Protein AF-A0A0A2YHJ6-F1 (afdb_monomer_lite)

Foldseek 3Di:
DDDPDDPQKDKDWDWDQDPVVRDIDGPDIDIGNHPVVVVVVVLVVVVVVDPDDSVVVVVVVVVVVVVVVVVVVVVVVD

Radius of gyration: 16.87 Å; chains: 1; bounding box: 46×34×43 Å

Sequence (78 aa):
MQRAENGQGFCKTSYAFDVKHGVWKPADITEYPNFEELLLAIFKEQFAKTDRSPVAVFDAVNAVMAQMKEEVIRVRDL

pLDDT: mean 70.41, std 14.61, range [34.31, 91.38]

Organism: NCBI:txid155515

Secondary structure (DSSP, 8-state):
-----S---EEEEEEEEETTTTEEEEEEEEEESSHHHHHHHHHHHHHHH--S-HHHHHHHHHHHHHHHHHHHHHHHT-

Structure (mmCIF, N/CA/C/O backbone):
data_AF-A0A0A2YHJ6-F1
#
_entry.id   AF-A0A0A2YHJ6-F1
#
loop_
_atom_site.group_PDB
_atom_site.id
_atom_site.type_symbol
_atom_site.label_atom_id
_atom_site.label_alt_id
_atom_site.label_comp_id
_atom_site.label_asym_id
_atom_site.label_entity_id
_atom_site.label_seq_id
_atom_site.pdbx_PDB_ins_code
_atom_site.Cartn_x
_atom_site.Cartn_y
_atom_site.Cartn_z
_atom_site.occupancy
_atom_site.B_iso_or_equiv
_atom_site.auth_seq_id
_atom_site.auth_comp_id
_atom_site.auth_asym_id
_atom_site.auth_atom_id
_atom_site.pdbx_PDB_model_num
ATOM 1 N N . MET A 1 1 ? 30.198 17.385 -4.225 1.00 42.19 1 MET A N 1
ATOM 2 C CA . MET A 1 1 ? 29.852 15.984 -3.901 1.00 42.19 1 MET A CA 1
ATOM 3 C C . MET A 1 1 ? 29.526 15.918 -2.418 1.00 42.19 1 MET A C 1
ATOM 5 O O . MET A 1 1 ? 30.443 15.862 -1.610 1.00 42.19 1 MET A O 1
ATOM 9 N N . GLN A 1 2 ? 28.246 16.042 -2.063 1.00 34.31 2 GLN A N 1
ATOM 10 C CA . GLN A 1 2 ? 27.766 15.922 -0.683 1.00 34.31 2 GLN A CA 1
ATOM 11 C C . GLN A 1 2 ? 27.293 14.485 -0.452 1.00 34.31 2 GLN A C 1
ATOM 13 O O . GLN A 1 2 ? 26.566 13.927 -1.270 1.00 34.31 2 GLN A O 1
ATOM 18 N N . ARG A 1 3 ? 27.788 13.881 0.630 1.00 35.06 3 ARG A N 1
ATOM 19 C CA . ARG A 1 3 ? 27.385 12.563 1.125 1.00 35.06 3 ARG A CA 1
ATOM 20 C C . ARG A 1 3 ? 25.924 12.614 1.582 1.00 35.06 3 ARG A C 1
ATOM 22 O O . ARG A 1 3 ? 25.502 13.617 2.144 1.00 35.06 3 ARG A O 1
ATOM 29 N N . ALA A 1 4 ? 25.201 11.513 1.379 1.00 42.91 4 ALA A N 1
ATOM 30 C CA . ALA A 1 4 ? 23.948 11.215 2.061 1.00 42.91 4 ALA A CA 1
ATOM 31 C C . ALA A 1 4 ? 24.207 11.141 3.577 1.00 42.91 4 ALA A C 1
ATOM 33 O O . ALA A 1 4 ? 24.620 10.109 4.105 1.00 42.91 4 ALA A 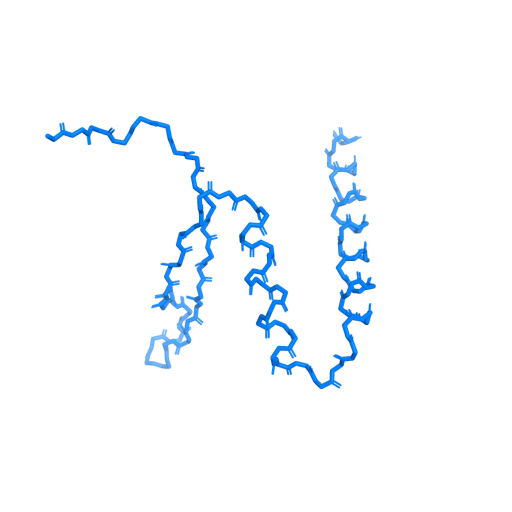O 1
ATOM 34 N N . GLU A 1 5 ? 24.050 12.267 4.262 1.00 40.12 5 GLU A N 1
ATOM 35 C CA . GLU A 1 5 ? 24.018 12.334 5.716 1.00 40.12 5 GLU A CA 1
ATOM 36 C C . GLU A 1 5 ? 22.571 12.059 6.143 1.00 40.12 5 GLU A C 1
ATOM 38 O O . GLU A 1 5 ? 21.688 12.881 5.925 1.00 40.12 5 GLU A O 1
ATOM 43 N N . ASN A 1 6 ? 22.354 10.881 6.736 1.00 41.78 6 ASN A N 1
ATOM 44 C CA . ASN A 1 6 ? 21.119 10.395 7.370 1.00 41.78 6 ASN A CA 1
ATOM 45 C C . ASN A 1 6 ? 20.077 9.787 6.409 1.00 41.78 6 ASN A C 1
ATOM 47 O O . ASN A 1 6 ? 19.315 10.482 5.746 1.00 41.78 6 ASN A O 1
ATOM 51 N N . GLY A 1 7 ? 19.995 8.451 6.382 1.00 49.53 7 GLY A N 1
ATOM 52 C CA . GLY A 1 7 ? 18.927 7.713 5.700 1.00 49.53 7 GLY A CA 1
ATOM 53 C C . GLY A 1 7 ? 17.557 7.969 6.334 1.00 49.53 7 GLY A C 1
ATOM 54 O O . GLY A 1 7 ? 17.161 7.256 7.251 1.00 49.53 7 GLY A O 1
ATOM 55 N N . GLN A 1 8 ? 16.851 8.996 5.862 1.00 58.38 8 GLN A N 1
ATOM 56 C CA . GLN A 1 8 ? 15.555 9.440 6.397 1.00 58.38 8 GLN A CA 1
ATOM 57 C C . GLN A 1 8 ? 14.481 9.599 5.304 1.00 58.38 8 GLN A C 1
ATOM 59 O O . GLN A 1 8 ? 13.584 10.421 5.433 1.00 58.38 8 GLN A O 1
ATOM 64 N N . GLY A 1 9 ? 14.570 8.828 4.218 1.00 61.62 9 GLY A N 1
ATOM 65 C CA . GLY A 1 9 ? 13.485 8.694 3.240 1.00 61.62 9 GLY A CA 1
ATOM 66 C C . GLY A 1 9 ? 12.676 7.417 3.476 1.00 61.62 9 GLY A C 1
ATOM 67 O O . GLY A 1 9 ? 13.206 6.424 3.973 1.00 61.62 9 GLY A O 1
ATOM 68 N N . PHE A 1 10 ? 11.397 7.426 3.110 1.00 76.25 10 PHE A N 1
ATOM 69 C CA . PHE A 1 10 ? 10.538 6.244 3.098 1.00 76.25 10 PHE A CA 1
ATOM 70 C C . PHE A 1 10 ? 10.431 5.697 1.676 1.00 76.25 10 PHE A C 1
ATOM 72 O O . PHE A 1 10 ? 10.228 6.459 0.737 1.00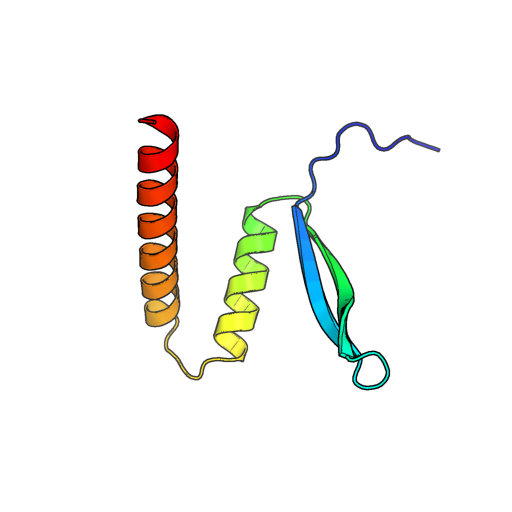 76.25 10 PHE A O 1
ATOM 79 N N . CYS A 1 11 ? 10.523 4.380 1.500 1.00 80.69 11 CYS A N 1
ATOM 80 C CA . CYS A 1 11 ? 10.496 3.769 0.171 1.00 80.69 11 CYS A CA 1
ATOM 81 C C . CYS A 1 11 ? 9.240 2.927 -0.034 1.00 80.69 11 CYS A C 1
ATOM 83 O O . CYS A 1 11 ? 8.855 2.133 0.826 1.00 80.69 11 CYS A O 1
ATOM 85 N N . LYS A 1 12 ? 8.649 3.041 -1.221 1.00 82.31 12 LYS A N 1
ATOM 86 C CA . LYS A 1 12 ? 7.651 2.103 -1.726 1.00 82.31 12 LYS A CA 1
ATOM 87 C C . LYS A 1 12 ? 8.278 1.250 -2.816 1.00 82.31 12 LYS A C 1
ATOM 89 O O . LYS A 1 12 ? 8.673 1.769 -3.854 1.00 82.31 12 LYS A O 1
ATOM 94 N N . THR A 1 13 ? 8.326 -0.059 -2.599 1.00 83.62 13 THR A N 1
ATOM 95 C CA . THR A 1 13 ? 8.793 -1.015 -3.607 1.00 83.62 13 THR A CA 1
ATOM 96 C C . THR A 1 13 ? 7.608 -1.747 -4.217 1.00 83.62 13 THR A C 1
ATOM 98 O O . THR A 1 13 ? 6.899 -2.481 -3.528 1.00 83.62 13 THR A O 1
ATOM 101 N N . SER A 1 14 ? 7.406 -1.569 -5.518 1.00 81.88 14 SER A N 1
ATOM 102 C CA . SER A 1 14 ? 6.456 -2.360 -6.297 1.00 81.88 14 SER A CA 1
ATOM 103 C C . SER A 1 14 ? 7.153 -3.616 -6.807 1.00 81.88 14 SER A C 1
ATOM 105 O O . SER A 1 14 ? 8.293 -3.549 -7.265 1.00 81.88 14 SER A O 1
ATOM 107 N N . TYR A 1 15 ? 6.477 -4.761 -6.756 1.00 84.00 15 TYR A N 1
ATOM 108 C CA . TYR A 1 15 ? 7.008 -6.037 -7.237 1.00 84.00 15 TYR A CA 1
ATOM 109 C C . TYR A 1 15 ? 6.271 -6.484 -8.501 1.00 84.00 15 TYR A C 1
ATOM 111 O O . TYR A 1 15 ? 5.055 -6.327 -8.601 1.00 84.00 15 TYR A O 1
ATOM 119 N N . ALA A 1 16 ? 6.997 -7.085 -9.442 1.00 88.31 16 ALA A N 1
ATOM 120 C C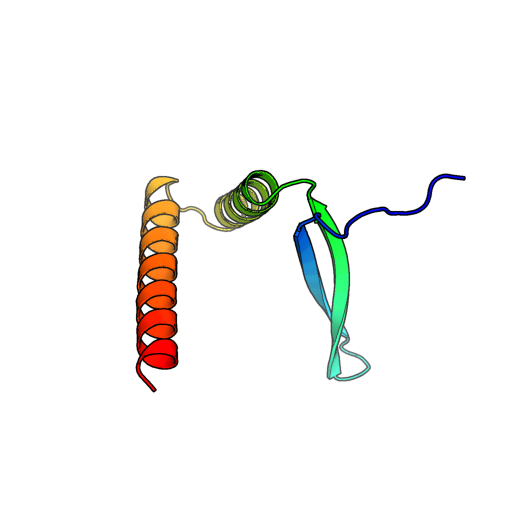A . ALA A 1 16 ? 6.427 -7.766 -10.602 1.00 88.31 16 ALA A CA 1
ATOM 121 C C . ALA A 1 16 ? 6.821 -9.247 -10.588 1.00 88.31 16 ALA A C 1
ATOM 123 O O . ALA A 1 16 ? 7.930 -9.607 -10.181 1.00 88.31 16 ALA A O 1
ATOM 124 N N . PHE A 1 17 ? 5.905 -10.111 -11.025 1.00 88.69 17 PHE A N 1
ATOM 125 C CA . PHE A 1 17 ? 6.161 -11.543 -11.109 1.00 88.69 17 PHE A CA 1
ATOM 126 C C . PHE A 1 17 ? 6.929 -11.870 -12.392 1.00 88.69 17 PHE A C 1
ATOM 128 O O . PHE A 1 17 ? 6.426 -11.685 -13.501 1.00 88.69 17 PHE A O 1
ATOM 135 N N . ASP A 1 18 ? 8.155 -12.366 -12.244 1.00 91.38 18 ASP A N 1
ATOM 136 C CA . ASP A 1 18 ? 8.970 -12.848 -13.352 1.00 91.38 18 ASP A CA 1
ATOM 137 C C . ASP A 1 18 ? 8.522 -14.265 -13.732 1.00 91.38 18 ASP A C 1
ATOM 139 O O . ASP A 1 18 ? 8.958 -15.254 -13.140 1.00 91.38 18 ASP A O 1
ATOM 143 N N . VAL A 1 19 ? 7.655 -14.360 -14.745 1.00 90.75 19 VAL A N 1
ATOM 144 C CA . VAL A 1 19 ? 7.079 -15.628 -15.229 1.00 90.75 19 VAL A CA 1
ATOM 145 C C . VAL A 1 19 ? 8.154 -16.631 -15.665 1.00 90.75 19 VAL A C 1
ATOM 147 O O . VAL A 1 19 ? 7.950 -17.833 -15.528 1.00 90.75 19 VAL A O 1
ATOM 150 N N . LYS A 1 20 ? 9.312 -16.170 -16.162 1.00 90.88 20 LYS A N 1
ATOM 151 C CA . LYS A 1 20 ? 10.380 -17.066 -16.639 1.00 90.88 20 LYS A CA 1
ATOM 152 C C . LYS A 1 20 ? 11.105 -17.763 -15.494 1.00 90.88 20 LYS A C 1
ATOM 154 O O . LYS A 1 20 ? 11.547 -18.894 -15.660 1.00 90.88 20 LYS A O 1
ATOM 159 N N . HIS A 1 21 ? 11.242 -17.080 -14.362 1.00 88.81 21 HIS A N 1
ATOM 160 C CA . HIS A 1 21 ? 12.005 -17.572 -13.215 1.00 88.81 21 HIS A CA 1
ATOM 161 C C . HIS A 1 21 ? 11.118 -17.975 -12.028 1.00 88.81 21 HIS A C 1
ATOM 163 O O . HIS A 1 21 ? 11.633 -18.501 -11.048 1.00 88.81 21 HIS A O 1
ATOM 169 N N . GLY A 1 22 ? 9.804 -17.734 -12.098 1.00 90.00 22 GLY A N 1
ATOM 170 C CA . GLY A 1 22 ? 8.846 -18.084 -11.048 1.00 90.00 22 GLY A CA 1
ATOM 171 C C . GLY A 1 22 ? 9.029 -17.296 -9.748 1.00 90.00 22 GLY A C 1
ATOM 172 O O . GLY A 1 22 ? 8.650 -17.781 -8.686 1.00 90.00 22 GLY A O 1
ATOM 173 N N . VAL A 1 23 ? 9.629 -16.102 -9.807 1.00 88.75 23 VAL A N 1
ATOM 174 C CA . VAL A 1 23 ? 9.959 -15.289 -8.625 1.00 88.75 23 VAL A CA 1
ATOM 175 C C . VAL A 1 23 ? 9.415 -13.870 -8.745 1.00 88.75 23 VAL A C 1
ATOM 177 O O . VAL A 1 23 ? 9.367 -13.294 -9.831 1.00 88.75 23 VAL A O 1
ATOM 180 N N . TRP A 1 24 ? 9.041 -13.277 -7.614 1.00 89.44 24 TRP A N 1
ATOM 181 C CA . TRP A 1 24 ? 8.726 -11.852 -7.534 1.00 89.44 24 TRP A CA 1
ATOM 182 C C . TRP A 1 24 ? 10.018 -11.042 -7.450 1.00 89.44 24 TRP A C 1
ATOM 184 O O . TRP A 1 24 ? 10.875 -11.325 -6.613 1.00 89.44 24 TRP A O 1
ATOM 194 N N . LYS A 1 25 ? 10.161 -10.029 -8.306 1.00 85.94 25 LYS A N 1
ATOM 195 C CA . LYS A 1 25 ? 11.310 -9.116 -8.303 1.00 85.94 25 LYS A CA 1
ATOM 196 C C . LYS A 1 25 ? 10.844 -7.678 -8.082 1.00 85.94 25 LYS A C 1
ATOM 198 O O . LYS A 1 25 ? 9.759 -7.333 -8.561 1.00 85.94 25 LYS A O 1
ATOM 203 N N . PRO A 1 26 ? 11.637 -6.838 -7.392 1.00 84.19 26 PRO A N 1
ATOM 204 C CA . PRO A 1 26 ? 11.404 -5.401 -7.375 1.00 84.19 26 PRO A CA 1
ATOM 205 C C . PRO A 1 26 ? 11.333 -4.883 -8.812 1.00 84.19 26 PRO A C 1
ATOM 207 O O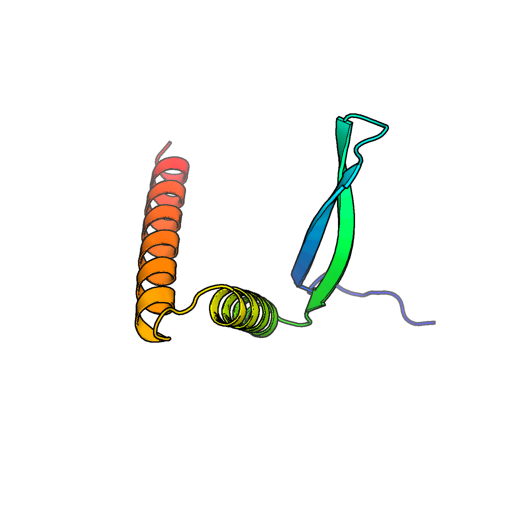 . PRO A 1 26 ? 12.227 -5.147 -9.615 1.00 84.19 26 PRO A O 1
ATOM 210 N N . ALA A 1 27 ? 10.244 -4.201 -9.135 1.00 87.00 27 ALA A N 1
ATOM 211 C CA . ALA A 1 27 ? 9.990 -3.624 -10.447 1.00 87.00 27 ALA A CA 1
ATOM 212 C C . ALA A 1 27 ? 10.193 -2.109 -10.436 1.00 87.00 27 ALA A C 1
ATOM 214 O O . ALA A 1 27 ? 10.723 -1.561 -11.395 1.00 87.00 27 ALA A O 1
ATOM 215 N N . ASP A 1 28 ? 9.794 -1.455 -9.346 1.00 86.81 28 ASP A N 1
ATOM 216 C CA . ASP A 1 28 ? 9.966 -0.020 -9.156 1.00 86.81 28 ASP A CA 1
ATOM 217 C C . ASP A 1 28 ? 10.199 0.298 -7.678 1.00 86.81 28 ASP A C 1
ATOM 219 O O . ASP A 1 28 ? 9.624 -0.355 -6.799 1.00 86.81 28 ASP A O 1
ATOM 223 N N . ILE A 1 29 ? 11.050 1.286 -7.408 1.00 85.81 29 ILE A N 1
ATOM 224 C CA . ILE A 1 29 ? 11.303 1.813 -6.066 1.00 85.81 29 ILE A CA 1
ATOM 225 C C . ILE A 1 29 ? 11.060 3.316 -6.132 1.00 85.81 29 ILE A C 1
ATOM 227 O O . ILE A 1 29 ? 11.826 4.045 -6.757 1.00 85.81 29 ILE A O 1
ATOM 231 N N . THR A 1 30 ? 10.001 3.775 -5.472 1.00 84.75 30 THR A N 1
ATOM 232 C CA . THR A 1 30 ? 9.711 5.201 -5.317 1.00 84.75 30 THR A CA 1
ATOM 233 C C . THR A 1 30 ? 10.138 5.656 -3.925 1.00 84.75 30 THR A C 1
ATOM 235 O O . THR A 1 30 ? 9.714 5.073 -2.923 1.00 84.75 30 THR A O 1
ATOM 238 N N . GLU A 1 31 ? 10.963 6.697 -3.861 1.00 86.00 31 GLU A N 1
ATOM 239 C CA . GLU A 1 31 ? 11.407 7.312 -2.608 1.00 86.00 31 GLU A CA 1
ATOM 240 C C . GLU A 1 31 ? 10.528 8.513 -2.250 1.00 86.00 31 GLU A C 1
ATOM 242 O O . GLU A 1 31 ? 10.170 9.319 -3.109 1.00 86.00 31 GLU A O 1
ATOM 247 N N . TYR A 1 32 ? 10.205 8.634 -0.965 1.00 80.69 32 TYR A N 1
ATOM 248 C CA . TYR A 1 32 ? 9.435 9.726 -0.390 1.00 80.69 32 TYR A CA 1
ATOM 249 C C . TYR A 1 32 ? 10.249 10.401 0.717 1.00 80.69 32 TYR A C 1
ATOM 251 O O . TYR A 1 32 ? 10.821 9.709 1.564 1.00 80.69 32 TYR A O 1
ATOM 259 N N . PRO A 1 33 ? 10.295 11.741 0.755 1.00 77.88 33 PRO A N 1
ATOM 260 C CA . PRO A 1 33 ? 11.065 12.481 1.751 1.00 77.88 33 PRO A CA 1
ATOM 261 C C . PRO A 1 33 ? 10.483 12.382 3.171 1.00 77.88 33 PRO A C 1
ATOM 263 O O . PRO A 1 33 ? 11.204 12.622 4.132 1.00 77.88 33 PRO A O 1
ATOM 266 N N . ASN A 1 34 ? 9.199 12.041 3.327 1.00 77.94 34 ASN A N 1
ATOM 267 C CA . ASN A 1 34 ? 8.536 11.859 4.621 1.00 77.94 34 ASN A CA 1
ATOM 268 C C . ASN A 1 34 ? 7.466 10.749 4.558 1.00 77.94 34 ASN A C 1
ATOM 270 O O . ASN A 1 34 ? 7.105 10.257 3.484 1.00 77.94 34 ASN A O 1
ATOM 274 N N . PHE A 1 35 ? 6.989 10.316 5.728 1.00 73.25 35 PHE A N 1
ATOM 275 C CA . PHE A 1 35 ? 6.050 9.198 5.849 1.00 73.25 35 PHE A CA 1
ATOM 276 C C . PHE A 1 35 ? 4.655 9.562 5.334 1.00 73.25 35 PHE A C 1
ATOM 278 O O . PHE A 1 35 ? 3.964 8.733 4.742 1.00 73.25 35 PHE A O 1
ATOM 285 N N . GLU A 1 36 ? 4.242 10.809 5.540 1.00 74.44 36 GLU A N 1
ATOM 286 C CA . GLU A 1 36 ? 2.942 11.334 5.141 1.00 74.44 36 GLU A CA 1
ATOM 287 C C . GLU A 1 36 ? 2.764 11.296 3.618 1.00 74.44 36 GLU A C 1
ATOM 289 O O . GLU A 1 36 ? 1.699 10.915 3.127 1.00 74.44 36 GLU A O 1
ATOM 294 N N . GLU A 1 37 ? 3.812 11.622 2.859 1.00 73.25 37 GLU A N 1
ATOM 295 C CA . GLU A 1 37 ? 3.814 11.538 1.398 1.00 73.25 37 GLU A CA 1
ATOM 296 C C . GLU A 1 37 ? 3.739 10.092 0.900 1.00 73.25 37 GLU A C 1
ATOM 298 O O . GLU A 1 37 ? 2.975 9.810 -0.031 1.00 73.25 37 GLU A O 1
ATOM 303 N N . LEU A 1 38 ? 4.445 9.161 1.557 1.00 80.81 38 LEU A N 1
ATOM 304 C CA . LEU A 1 38 ? 4.315 7.729 1.278 1.00 80.81 38 LEU A CA 1
ATOM 305 C C . LEU A 1 38 ? 2.870 7.259 1.506 1.00 80.81 38 LEU A C 1
ATOM 307 O O . LEU A 1 38 ? 2.276 6.623 0.629 1.00 80.81 38 LEU A O 1
ATOM 311 N N . LEU A 1 39 ? 2.288 7.580 2.666 1.00 79.88 39 LEU A N 1
ATOM 312 C CA . LEU A 1 39 ? 0.913 7.204 3.004 1.00 79.88 39 LEU A CA 1
ATOM 313 C C . LEU A 1 39 ? -0.084 7.759 1.986 1.00 79.88 39 LEU A C 1
ATOM 315 O O . LEU A 1 39 ? -0.929 7.020 1.476 1.00 79.88 39 LEU A O 1
ATOM 319 N N . LEU A 1 40 ? 0.043 9.040 1.634 1.00 78.38 40 LEU A N 1
ATOM 320 C CA . LEU A 1 40 ? -0.831 9.680 0.658 1.00 78.38 40 LEU A CA 1
ATOM 321 C C . LEU A 1 40 ? -0.738 9.006 -0.717 1.00 78.38 40 LEU A C 1
ATOM 323 O O . LEU A 1 40 ? -1.763 8.806 -1.373 1.00 78.38 40 LEU A O 1
ATOM 327 N N . ALA A 1 41 ? 0.467 8.639 -1.160 1.00 79.44 41 ALA A N 1
ATOM 328 C CA . ALA A 1 41 ? 0.663 7.943 -2.427 1.00 79.44 41 ALA A CA 1
ATOM 329 C C . ALA A 1 41 ? 0.043 6.538 -2.424 1.00 79.44 41 ALA A C 1
ATOM 331 O O . ALA A 1 41 ? -0.587 6.141 -3.408 1.00 79.44 41 ALA A O 1
ATOM 332 N N . ILE A 1 42 ? 0.168 5.796 -1.318 1.00 80.50 42 ILE A N 1
ATOM 333 C CA . ILE A 1 42 ? -0.490 4.494 -1.148 1.00 80.50 42 ILE A CA 1
ATOM 334 C C . ILE A 1 42 ? -2.012 4.658 -1.206 1.00 80.50 42 ILE A C 1
ATOM 336 O O . ILE A 1 42 ? -2.664 3.933 -1.958 1.00 80.50 42 ILE A O 1
ATOM 340 N N . PHE A 1 43 ? -2.582 5.626 -0.484 1.00 76.50 43 PHE A N 1
ATOM 341 C CA . PHE A 1 43 ? -4.029 5.842 -0.488 1.00 76.50 43 PHE A CA 1
ATOM 342 C C . PHE A 1 43 ? -4.551 6.228 -1.865 1.00 76.50 43 PHE A C 1
ATOM 344 O O . PHE A 1 43 ? -5.518 5.628 -2.321 1.00 76.50 43 PHE A O 1
ATOM 351 N N . LYS A 1 44 ? -3.890 7.156 -2.568 1.00 76.88 44 LYS A N 1
ATOM 352 C CA . LYS A 1 44 ? -4.267 7.536 -3.940 1.00 76.88 44 LYS A CA 1
ATOM 353 C C . LYS A 1 44 ? -4.321 6.336 -4.881 1.00 76.88 44 LYS A C 1
ATOM 355 O O . LYS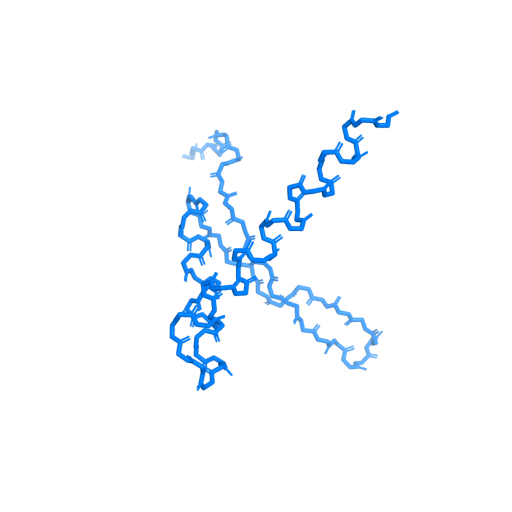 A 1 44 ? -5.253 6.230 -5.671 1.00 76.88 44 LYS A O 1
ATOM 360 N N . GLU A 1 45 ? -3.361 5.421 -4.787 1.00 78.75 45 GLU A N 1
ATOM 361 C CA . GLU A 1 45 ? -3.364 4.220 -5.623 1.00 78.75 45 GLU A CA 1
ATOM 362 C C . GLU A 1 45 ? -4.490 3.250 -5.249 1.00 78.75 45 GLU A C 1
ATOM 364 O O . GLU A 1 45 ? -5.147 2.705 -6.135 1.00 78.75 45 GLU A O 1
ATOM 369 N N . GLN A 1 46 ? -4.749 3.054 -3.953 1.00 72.12 46 GLN A N 1
ATOM 370 C CA . GLN A 1 46 ? -5.876 2.231 -3.507 1.00 72.12 46 GLN A CA 1
ATOM 371 C C . GLN A 1 46 ? -7.216 2.843 -3.935 1.00 72.12 46 GLN A C 1
ATOM 373 O O . GLN A 1 46 ? -8.093 2.111 -4.389 1.00 72.12 46 GLN A O 1
ATOM 378 N N . PHE A 1 47 ? -7.353 4.171 -3.890 1.00 70.12 47 PHE A N 1
ATOM 379 C CA . PHE A 1 47 ? -8.520 4.884 -4.414 1.00 70.12 47 PHE A CA 1
ATOM 380 C C . PHE A 1 47 ? -8.682 4.719 -5.921 1.00 70.12 47 PHE A C 1
ATOM 382 O O . PHE A 1 47 ? -9.785 4.484 -6.386 1.00 70.12 47 PHE A O 1
ATOM 389 N N . ALA A 1 48 ? -7.600 4.793 -6.695 1.00 72.56 48 ALA A N 1
ATOM 390 C CA . ALA A 1 48 ? -7.680 4.596 -8.141 1.00 72.56 48 ALA A CA 1
ATOM 391 C C . ALA A 1 48 ? -8.074 3.156 -8.524 1.00 72.56 48 ALA A C 1
ATOM 393 O O . ALA A 1 48 ? -8.654 2.936 -9.584 1.00 72.56 48 ALA A O 1
ATOM 394 N N . LYS A 1 49 ? -7.740 2.171 -7.680 1.00 70.25 49 LYS A N 1
ATOM 395 C CA . LYS A 1 49 ? -8.004 0.742 -7.921 1.00 70.25 49 LYS A CA 1
ATOM 396 C C . LYS A 1 49 ? -9.341 0.256 -7.376 1.00 70.25 49 LYS A C 1
ATOM 398 O O . LYS A 1 49 ? -9.825 -0.788 -7.809 1.00 70.25 49 LYS A O 1
ATOM 403 N N . THR A 1 50 ? -9.911 0.958 -6.404 1.00 62.53 50 THR A N 1
ATOM 404 C CA . THR A 1 50 ? -11.179 0.581 -5.790 1.00 62.53 50 THR A CA 1
ATOM 405 C C . THR A 1 50 ? -12.246 1.574 -6.209 1.00 62.53 50 THR A C 1
ATOM 407 O O . THR A 1 50 ? -12.116 2.763 -5.969 1.00 62.53 50 THR A O 1
ATOM 410 N N . ASP A 1 51 ? -13.356 1.087 -6.760 1.00 66.50 51 ASP A N 1
ATOM 411 C CA . ASP A 1 51 ? -14.563 1.890 -7.037 1.00 66.50 51 ASP A CA 1
ATOM 412 C C . ASP A 1 51 ? -15.289 2.297 -5.727 1.00 66.50 51 ASP A C 1
ATOM 414 O O 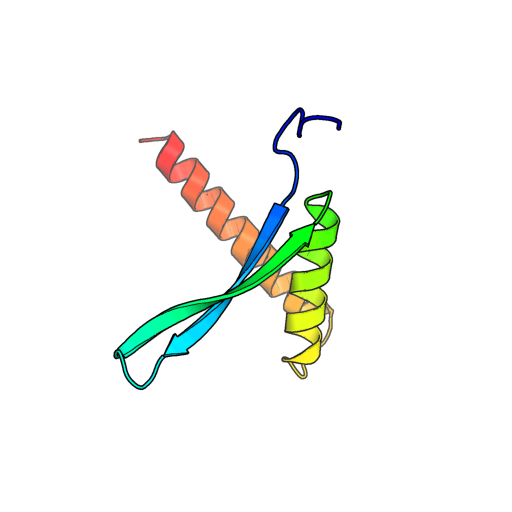. ASP A 1 51 ? -16.511 2.409 -5.640 1.00 66.50 51 ASP A O 1
ATOM 418 N N . ARG A 1 52 ? -14.528 2.398 -4.631 1.00 62.44 52 ARG A N 1
ATOM 419 C CA . ARG A 1 52 ? -14.998 2.554 -3.261 1.00 62.44 52 ARG A CA 1
ATOM 420 C C . ARG A 1 52 ? -14.886 4.013 -2.846 1.00 62.44 52 ARG A C 1
ATOM 422 O O . ARG A 1 52 ? -13.922 4.705 -3.158 1.00 62.44 52 ARG A O 1
ATOM 429 N N . SER A 1 53 ? -15.876 4.451 -2.072 1.00 67.00 53 SER A N 1
ATOM 430 C CA . SER A 1 53 ? -15.898 5.780 -1.461 1.00 67.00 53 SER A CA 1
ATOM 431 C C . SER A 1 53 ? -14.630 6.034 -0.629 1.00 67.00 53 SER A C 1
ATOM 433 O O . SER A 1 53 ? -14.195 5.121 0.083 1.00 67.00 53 SER A O 1
ATOM 435 N N . PRO A 1 54 ? -14.090 7.271 -0.632 1.00 65.06 54 PRO A N 1
ATOM 436 C CA . PRO A 1 54 ? -12.963 7.684 0.196 1.00 65.06 54 PRO A CA 1
ATOM 437 C C . PRO A 1 54 ? -13.019 7.200 1.652 1.00 65.06 54 PRO A C 1
ATOM 439 O O . PRO A 1 54 ? -12.022 6.746 2.211 1.00 65.06 54 PRO A O 1
ATOM 442 N N . VAL A 1 55 ? -14.219 7.227 2.236 1.00 68.94 55 VAL A N 1
ATOM 443 C CA . VAL A 1 55 ? -14.500 6.815 3.619 1.00 68.94 55 VAL A CA 1
ATOM 444 C C . VAL A 1 55 ? -14.196 5.332 3.855 1.00 68.94 55 VAL A C 1
ATOM 446 O O . VAL A 1 55 ? -13.568 4.986 4.848 1.00 68.94 55 VAL A O 1
ATOM 449 N N . ALA A 1 56 ? -14.543 4.457 2.908 1.00 66.44 56 ALA A N 1
ATOM 450 C CA . ALA A 1 56 ? -14.359 3.013 3.060 1.00 66.44 56 ALA A CA 1
ATOM 451 C C . ALA A 1 56 ? -12.877 2.599 3.088 1.00 66.44 56 ALA A C 1
ATOM 453 O O . ALA A 1 56 ? -12.525 1.581 3.683 1.00 66.44 56 ALA A O 1
ATOM 454 N N . VAL A 1 57 ? -11.995 3.377 2.452 1.00 65.38 57 VAL A N 1
ATOM 455 C CA . VAL A 1 57 ? -10.544 3.150 2.533 1.00 65.38 57 VAL A CA 1
ATOM 456 C C . VAL A 1 57 ? -10.002 3.669 3.858 1.00 65.38 57 VAL A C 1
ATOM 458 O O . VAL A 1 57 ? -9.209 2.970 4.477 1.00 65.38 57 VAL A O 1
ATOM 461 N N . PHE A 1 58 ? -10.452 4.833 4.339 1.00 67.81 58 PHE A N 1
ATOM 462 C CA . PHE A 1 58 ? -10.076 5.311 5.675 1.00 67.81 58 PHE A CA 1
ATOM 463 C C . PHE A 1 58 ? -10.476 4.317 6.772 1.00 67.81 58 PHE A C 1
ATOM 465 O O . PHE A 1 58 ? -9.663 4.032 7.650 1.00 67.81 58 PHE A O 1
ATOM 472 N N . ASP A 1 59 ? -11.669 3.725 6.688 1.00 68.56 59 ASP A N 1
ATOM 473 C CA . ASP A 1 59 ? -12.113 2.685 7.622 1.00 68.56 59 ASP A CA 1
ATOM 474 C C . ASP A 1 59 ? -11.211 1.443 7.565 1.00 68.56 59 ASP A C 1
ATOM 476 O O . ASP A 1 59 ? -10.790 0.929 8.603 1.00 68.56 59 ASP A O 1
ATOM 480 N N . ALA A 1 60 ? -10.843 0.994 6.359 1.00 67.56 60 ALA A N 1
ATOM 481 C CA . ALA A 1 60 ? -9.931 -0.135 6.180 1.00 67.56 60 ALA A CA 1
ATOM 482 C C . ALA A 1 60 ? -8.534 0.152 6.754 1.00 67.56 60 ALA A C 1
ATOM 484 O O . ALA A 1 60 ? -7.928 -0.710 7.388 1.00 67.56 60 ALA A O 1
ATOM 485 N N . VAL A 1 61 ? -8.027 1.371 6.578 1.00 70.62 61 VAL A N 1
ATOM 486 C CA . VAL A 1 61 ? -6.721 1.787 7.105 1.00 70.62 61 VAL A CA 1
ATOM 487 C C . VAL A 1 61 ? -6.759 1.886 8.621 1.00 70.62 61 VAL A C 1
ATOM 489 O O . VAL A 1 61 ? -5.849 1.390 9.277 1.00 70.62 61 VAL A O 1
ATOM 492 N N . ASN A 1 62 ? -7.817 2.458 9.193 1.00 70.94 62 ASN A N 1
ATOM 493 C CA . ASN A 1 62 ? -8.001 2.484 10.640 1.00 70.94 62 ASN A CA 1
ATOM 494 C C . ASN A 1 62 ? -8.043 1.067 11.225 1.00 70.94 62 ASN A C 1
ATOM 496 O O . ASN A 1 62 ? -7.422 0.827 12.260 1.00 70.94 62 ASN A O 1
ATOM 500 N N . ALA A 1 63 ? -8.695 0.120 10.542 1.00 71.31 63 ALA A N 1
ATOM 501 C CA . ALA A 1 63 ? -8.709 -1.285 10.944 1.00 71.31 63 ALA A CA 1
ATOM 502 C C . ALA A 1 63 ? -7.308 -1.922 10.893 1.00 71.31 63 ALA A C 1
ATOM 504 O O . ALA A 1 63 ? -6.893 -2.558 11.861 1.00 71.31 63 ALA A O 1
ATOM 505 N N . VAL A 1 64 ? -6.545 -1.701 9.817 1.00 68.69 64 VAL A N 1
ATOM 506 C CA . VAL A 1 64 ? -5.160 -2.198 9.696 1.00 68.69 64 VAL A CA 1
ATOM 507 C C . VAL A 1 64 ? -4.253 -1.571 10.758 1.00 68.69 64 VAL A C 1
ATOM 509 O O . VAL A 1 64 ? -3.495 -2.274 11.419 1.00 68.69 64 VAL A O 1
ATOM 512 N N . MET A 1 65 ? -4.359 -0.262 10.989 1.00 68.69 65 MET A N 1
ATOM 513 C CA . MET A 1 65 ? -3.592 0.443 12.021 1.00 68.69 65 MET A CA 1
ATOM 514 C C . MET A 1 65 ? -3.928 -0.057 13.430 1.00 68.69 65 MET A C 1
ATOM 516 O O . MET A 1 65 ? -3.036 -0.145 14.274 1.00 68.69 65 MET A O 1
ATOM 520 N N . ALA A 1 66 ? -5.193 -0.387 13.701 1.00 68.50 66 ALA A N 1
ATOM 521 C CA . ALA A 1 66 ? -5.603 -0.997 14.962 1.00 68.50 66 ALA A CA 1
ATOM 522 C C . ALA A 1 66 ? -4.980 -2.392 15.134 1.00 68.50 66 ALA A C 1
ATOM 524 O O . ALA A 1 66 ? -4.375 -2.653 16.171 1.00 68.50 66 ALA A O 1
ATOM 525 N N . GLN A 1 67 ? -5.025 -3.234 14.095 1.00 62.53 67 GLN A N 1
ATOM 526 C CA . GLN A 1 67 ? -4.399 -4.562 14.106 1.00 62.53 67 GLN A CA 1
ATOM 527 C C . GLN A 1 67 ? -2.881 -4.492 14.310 1.00 62.53 67 GLN A C 1
ATOM 529 O O . GLN A 1 67 ? -2.334 -5.226 15.127 1.00 62.53 67 GLN A O 1
ATOM 534 N N . MET A 1 68 ? -2.195 -3.568 13.630 1.00 62.81 68 MET A N 1
ATOM 535 C CA . MET A 1 68 ? -0.755 -3.368 13.816 1.00 62.81 68 MET A CA 1
ATOM 536 C C . MET A 1 68 ? -0.422 -2.921 15.243 1.00 62.81 68 MET A C 1
ATOM 538 O O . MET A 1 68 ? 0.555 -3.390 15.818 1.00 62.81 68 MET A O 1
ATOM 542 N N . LYS A 1 69 ? -1.228 -2.037 15.847 1.00 67.75 69 LYS A N 1
ATOM 543 C CA . LYS A 1 69 ? -1.042 -1.644 17.254 1.00 67.75 69 LYS A CA 1
ATOM 544 C C . LYS A 1 69 ? -1.222 -2.830 18.198 1.00 67.75 69 LYS A C 1
ATOM 546 O O . LYS A 1 69 ? -0.419 -2.979 19.115 1.00 67.75 69 LYS A O 1
ATOM 551 N N . GLU A 1 70 ? -2.235 -3.663 17.976 1.00 67.12 70 GLU A N 1
ATOM 552 C CA . GLU A 1 70 ? -2.455 -4.876 18.770 1.00 67.12 70 GLU A CA 1
ATOM 553 C C . GLU A 1 70 ? -1.290 -5.865 18.645 1.00 67.12 70 GLU A C 1
ATOM 555 O O . GLU A 1 70 ? -0.816 -6.374 19.661 1.00 67.12 70 GLU A O 1
ATOM 560 N N . GLU A 1 71 ? -0.767 -6.094 17.436 1.00 53.78 71 GLU A N 1
ATOM 561 C CA . GLU A 1 71 ? 0.411 -6.949 17.241 1.00 53.78 71 GLU A CA 1
ATOM 562 C C . GLU A 1 71 ? 1.670 -6.378 17.900 1.00 53.78 71 GLU A C 1
ATOM 564 O O . GLU A 1 71 ? 2.401 -7.116 18.559 1.00 53.78 71 GLU A O 1
ATOM 569 N N . VAL A 1 72 ? 1.912 -5.069 17.788 1.00 56.12 72 VAL A N 1
ATOM 570 C CA . VAL A 1 72 ? 3.060 -4.416 18.438 1.00 56.12 72 VAL A CA 1
ATOM 571 C C . VAL A 1 72 ? 2.973 -4.533 19.961 1.00 56.12 72 VAL A C 1
ATOM 573 O O . VAL A 1 72 ? 3.980 -4.822 20.606 1.00 56.12 72 VAL A O 1
ATOM 576 N N . ILE A 1 73 ? 1.785 -4.354 20.546 1.00 51.47 73 ILE A N 1
ATOM 577 C CA . ILE A 1 73 ? 1.565 -4.551 21.988 1.00 51.47 73 ILE A CA 1
ATOM 578 C C . ILE A 1 73 ? 1.853 -6.006 22.368 1.00 51.47 73 ILE A C 1
ATOM 580 O O . ILE A 1 73 ? 2.586 -6.260 23.320 1.00 51.47 73 ILE A O 1
ATOM 584 N N . ARG A 1 74 ? 1.350 -6.961 21.581 1.00 51.84 74 ARG A N 1
ATOM 585 C CA . ARG A 1 74 ? 1.537 -8.393 21.830 1.00 51.84 74 ARG A CA 1
ATOM 586 C C . ARG A 1 74 ? 3.002 -8.828 21.786 1.00 51.84 74 ARG A C 1
ATOM 588 O O . ARG A 1 74 ? 3.390 -9.673 22.579 1.00 51.84 74 ARG A O 1
ATOM 595 N N . VAL A 1 75 ? 3.799 -8.276 20.871 1.00 52.81 75 VAL A N 1
ATOM 596 C CA . VAL A 1 75 ? 5.242 -8.562 20.765 1.00 52.81 75 VAL A CA 1
ATOM 597 C C . VAL A 1 75 ? 6.040 -7.878 21.878 1.00 52.81 75 VAL A C 1
ATOM 599 O O . VAL A 1 75 ? 7.040 -8.427 22.317 1.00 52.81 75 VAL A O 1
ATOM 602 N N . ARG A 1 76 ? 5.613 -6.699 22.350 1.00 40.38 76 ARG A N 1
ATOM 603 C CA . ARG A 1 76 ? 6.253 -5.988 23.471 1.00 40.38 76 ARG A CA 1
ATOM 604 C C . ARG A 1 76 ? 6.028 -6.681 24.818 1.00 40.38 76 ARG A C 1
ATOM 606 O O . ARG A 1 76 ? 6.877 -6.583 25.697 1.00 40.38 76 ARG A O 1
ATOM 613 N N . ASP A 1 77 ? 4.868 -7.306 24.991 1.00 53.09 77 ASP A N 1
ATOM 614 C CA . ASP A 1 77 ? 4.473 -7.966 26.238 1.00 53.09 77 ASP A CA 1
ATOM 615 C C . ASP A 1 77 ? 4.950 -9.445 26.314 1.00 53.09 77 ASP A C 1
ATOM 617 O O . ASP A 1 77 ? 4.611 -10.147 27.270 1.00 53.09 77 ASP A O 1
ATOM 621 N N . LEU A 1 78 ? 5.738 -9.908 25.328 1.00 49.56 78 LEU A N 1
ATOM 622 C CA . LEU A 1 78 ? 6.472 -11.187 25.295 1.00 49.56 78 LEU A CA 1
ATOM 623 C C . LEU A 1 78 ? 7.944 -10.990 25.688 1.00 49.56 78 LEU A C 1
ATOM 625 O O . LEU A 1 78 ? 8.482 -11.903 26.354 1.00 49.56 78 LEU A O 1
#